Protein AF-A0A817RNV0-F1 (afdb_monomer)

Secondary structure (DSSP, 8-state):
----TTSSS---TTTTTTSPPTTTTHHHHHT-S--TT-SS--SS---HHHHHHHHHHHHHHHHHHHHSSPPP-

pLDDT: mean 73.42, std 15.86, range [44.31, 97.56]

InterPro domains:
  IPR029058 Alpha/Beta hydrolase fold [G3DSA:3.40.50.1820] (2-72)

Sequence (73 aa):
MDCNSGICPKLSKEEGAGLCLHASELPFVFGTESDYRSMNPINCTWDNQTRIYSNKIISHWTNMAAYGKPLEL

Structure (mmCIF, N/CA/C/O backbone):
data_AF-A0A817RNV0-F1
#
_entry.id   AF-A0A817RNV0-F1
#
loop_
_atom_site.group_PDB
_atom_site.id
_atom_site.type_symbol
_atom_site.label_atom_id
_atom_site.label_alt_id
_atom_site.label_comp_id
_atom_site.label_asym_id
_atom_site.label_entity_id
_atom_site.label_seq_id
_atom_site.pdbx_PDB_ins_code
_atom_site.Cartn_x
_atom_site.Cartn_y
_atom_site.Cartn_z
_atom_site.occupancy
_atom_site.B_iso_or_equiv
_atom_site.auth_seq_id
_atom_site.auth_comp_id
_atom_site.auth_asym_id
_atom_site.auth_atom_id
_atom_site.pdbx_PDB_model_num
ATOM 1 N N . MET A 1 1 ? -5.056 13.356 -7.778 1.00 45.03 1 MET A N 1
ATOM 2 C CA . MET A 1 1 ? -3.986 12.628 -7.072 1.00 45.03 1 MET A CA 1
ATOM 3 C C . MET A 1 1 ? -2.804 12.641 -8.010 1.00 45.03 1 MET A C 1
ATOM 5 O O . MET A 1 1 ? -2.858 11.952 -9.019 1.00 45.03 1 MET A O 1
ATOM 9 N N . ASP A 1 2 ? -1.822 13.495 -7.742 1.00 44.31 2 ASP A N 1
ATOM 10 C CA . ASP A 1 2 ? -0.595 13.542 -8.533 1.00 44.31 2 ASP A CA 1
ATOM 11 C C . ASP A 1 2 ? 0.286 12.375 -8.093 1.00 44.31 2 ASP A C 1
ATOM 13 O O . ASP A 1 2 ? 0.627 12.254 -6.912 1.00 44.31 2 ASP A O 1
ATOM 17 N N . CYS A 1 3 ? 0.604 11.474 -9.020 1.00 56.50 3 CYS A N 1
ATOM 18 C CA . CYS A 1 3 ? 1.492 10.364 -8.721 1.00 56.50 3 CYS A CA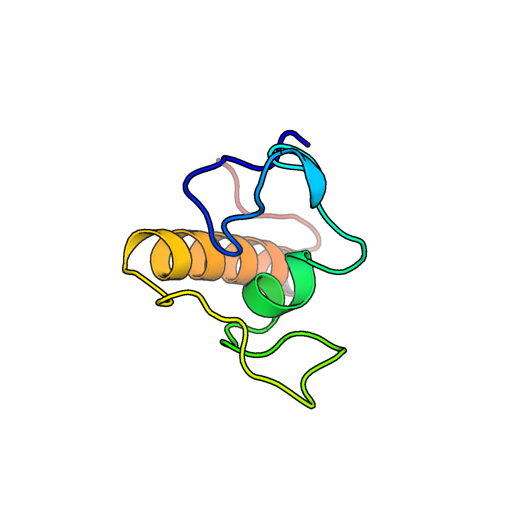 1
ATOM 19 C C . CYS A 1 3 ? 2.919 10.911 -8.605 1.00 56.50 3 CYS A C 1
ATOM 21 O O . CYS A 1 3 ? 3.504 11.377 -9.583 1.00 56.50 3 CYS A O 1
ATOM 23 N N . ASN A 1 4 ? 3.466 10.895 -7.385 1.00 54.75 4 ASN A N 1
ATOM 24 C CA . ASN A 1 4 ? 4.839 11.314 -7.124 1.00 54.75 4 ASN A CA 1
ATOM 25 C C . ASN A 1 4 ? 5.783 10.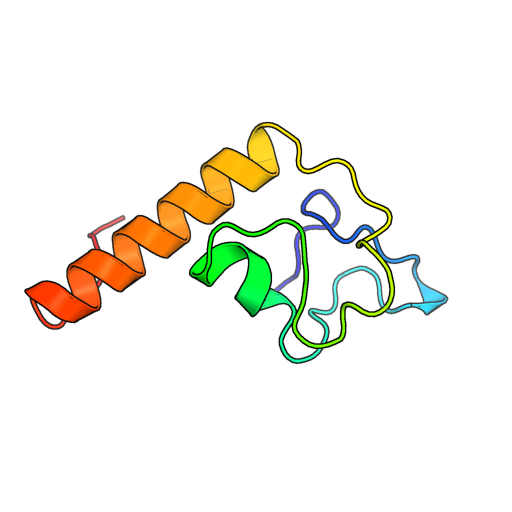484 -7.997 1.00 54.75 4 ASN A C 1
ATOM 27 O O . ASN A 1 4 ? 5.863 9.268 -7.844 1.00 54.75 4 ASN A O 1
ATOM 31 N N . SER A 1 5 ? 6.554 11.146 -8.856 1.00 47.81 5 SER A N 1
ATOM 32 C CA . SER A 1 5 ? 7.513 10.527 -9.784 1.00 47.81 5 SER A CA 1
ATOM 33 C C . SER A 1 5 ? 8.635 9.722 -9.101 1.00 47.81 5 SER A C 1
ATOM 35 O O . SER A 1 5 ? 9.430 9.068 -9.776 1.00 47.81 5 SER A O 1
ATOM 37 N N . GLY A 1 6 ? 8.708 9.759 -7.766 1.00 50.31 6 GLY A N 1
ATOM 38 C CA . GLY A 1 6 ? 9.618 8.961 -6.945 1.00 50.31 6 GLY A CA 1
ATOM 39 C C . GLY A 1 6 ? 9.037 7.651 -6.399 1.00 50.31 6 GLY A C 1
ATOM 40 O O . GLY A 1 6 ? 9.818 6.828 -5.935 1.00 50.31 6 GLY A O 1
ATOM 41 N N . ILE A 1 7 ? 7.717 7.437 -6.452 1.00 59.25 7 ILE A N 1
ATOM 42 C CA . ILE A 1 7 ? 7.058 6.243 -5.898 1.00 59.25 7 ILE A CA 1
ATOM 43 C C . ILE A 1 7 ? 6.817 5.250 -7.039 1.00 59.25 7 ILE A C 1
ATOM 45 O O . ILE A 1 7 ? 6.319 5.626 -8.096 1.00 59.25 7 ILE A O 1
ATOM 49 N N . CYS A 1 8 ? 7.220 3.991 -6.849 1.00 56.94 8 CYS A N 1
ATOM 50 C CA . CYS A 1 8 ? 7.053 2.941 -7.853 1.00 56.94 8 CYS A CA 1
ATOM 51 C C . CYS A 1 8 ? 5.582 2.796 -8.316 1.00 56.94 8 CYS A C 1
ATOM 53 O O . CYS A 1 8 ? 4.700 2.824 -7.465 1.00 56.94 8 CYS A O 1
ATOM 55 N N . PRO A 1 9 ? 5.296 2.546 -9.612 1.00 57.06 9 PRO A N 1
ATOM 56 C CA . PRO A 1 9 ? 6.236 2.406 -10.726 1.00 57.06 9 PRO A CA 1
ATOM 57 C C . PRO A 1 9 ? 6.753 3.753 -11.245 1.00 57.06 9 PRO A C 1
ATOM 59 O O . PRO A 1 9 ? 6.012 4.724 -11.368 1.00 57.06 9 PRO A O 1
ATOM 62 N N . LYS A 1 10 ? 8.040 3.795 -11.616 1.00 62.66 10 LYS A N 1
ATOM 63 C CA . LYS A 1 10 ? 8.616 4.936 -12.341 1.00 62.66 10 LYS A CA 1
ATOM 64 C C . LYS A 1 10 ? 8.241 4.819 -13.813 1.00 62.66 10 LYS A C 1
ATOM 66 O O . LYS A 1 10 ? 8.893 4.094 -14.554 1.00 62.66 10 LYS A O 1
ATOM 71 N N . LEU A 1 11 ? 7.189 5.518 -14.213 1.00 60.09 11 LEU A N 1
ATOM 72 C CA . LEU A 1 11 ? 6.773 5.609 -15.611 1.00 60.09 11 LEU A CA 1
ATOM 73 C C . LEU A 1 11 ? 7.620 6.660 -16.341 1.00 60.09 11 LEU A C 1
ATOM 75 O O . LEU A 1 11 ? 7.939 7.712 -15.780 1.00 60.09 11 LEU A O 1
ATOM 79 N N . SER A 1 12 ? 7.975 6.399 -17.597 1.00 65.25 12 SER A N 1
ATOM 80 C CA . SER A 1 12 ? 8.468 7.427 -18.519 1.00 65.25 12 SER A CA 1
ATOM 81 C C . SER A 1 12 ? 7.355 8.425 -18.869 1.00 65.25 12 SER A C 1
ATOM 83 O O . SER A 1 12 ? 6.174 8.191 -18.612 1.00 65.25 12 SER A O 1
ATOM 85 N N . LYS A 1 13 ? 7.701 9.572 -19.471 1.00 66.75 13 LYS A N 1
ATOM 86 C CA . LYS A 1 13 ? 6.693 10.559 -19.910 1.00 66.75 13 LYS A CA 1
ATOM 87 C C . LYS A 1 13 ? 5.693 9.968 -20.908 1.00 66.75 13 LYS A C 1
ATOM 89 O O . LYS A 1 13 ? 4.520 10.317 -20.857 1.00 66.75 13 LY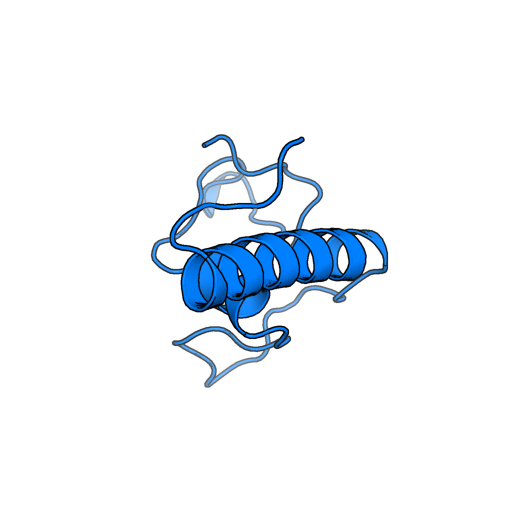S A O 1
ATOM 94 N N . GLU A 1 14 ? 6.157 9.073 -21.775 1.00 65.31 14 GLU A N 1
ATOM 95 C CA . GLU A 1 14 ? 5.346 8.373 -22.780 1.00 65.31 14 GLU A CA 1
ATOM 96 C C . GLU A 1 14 ? 4.399 7.351 -22.138 1.00 65.31 14 GLU A C 1
ATOM 98 O O . GLU A 1 14 ? 3.273 7.178 -22.594 1.00 65.31 14 GLU A O 1
ATOM 103 N N . GLU A 1 15 ? 4.821 6.741 -21.029 1.00 62.38 15 GLU A N 1
ATOM 104 C CA . GLU A 1 15 ? 4.005 5.841 -20.206 1.00 62.38 15 GLU A CA 1
ATOM 105 C C . GLU A 1 15 ? 3.074 6.591 -19.235 1.00 62.38 15 GLU A C 1
ATOM 107 O O . GLU A 1 15 ? 2.267 5.967 -18.547 1.00 62.38 15 GLU A O 1
ATOM 112 N N . GLY A 1 16 ? 3.161 7.926 -19.186 1.00 63.75 16 GLY A N 1
ATOM 113 C CA . GLY A 1 16 ? 2.314 8.773 -18.350 1.00 63.75 16 GLY A CA 1
ATOM 114 C C . GLY A 1 16 ? 2.930 9.162 -17.007 1.00 63.75 16 GLY A C 1
ATOM 115 O O . GLY A 1 16 ? 2.218 9.199 -16.011 1.00 63.75 16 GLY A O 1
ATOM 116 N N . ALA A 1 17 ? 4.230 9.472 -16.943 1.00 62.44 17 ALA A N 1
ATOM 117 C CA . ALA A 1 17 ? 4.870 10.026 -15.742 1.00 62.44 17 ALA A CA 1
ATOM 118 C C . ALA A 1 17 ? 4.022 11.141 -15.093 1.00 62.44 17 ALA A C 1
ATOM 120 O O . ALA A 1 17 ? 3.717 12.149 -15.730 1.00 62.44 17 ALA A O 1
ATOM 121 N N . GLY A 1 18 ? 3.664 10.967 -13.816 1.00 62.44 18 GLY A N 1
ATOM 122 C CA . GLY A 1 18 ? 2.782 11.878 -13.073 1.00 62.44 18 GLY A CA 1
ATOM 123 C C . GLY A 1 18 ? 1.295 11.497 -13.101 1.00 62.44 18 GLY A C 1
ATOM 124 O O . GLY A 1 18 ? 0.518 12.033 -12.314 1.00 62.44 18 GLY A O 1
ATOM 125 N N . LEU A 1 19 ? 0.901 10.537 -13.941 1.00 62.41 19 LEU A N 1
ATOM 126 C CA . LEU A 1 19 ? -0.433 9.945 -13.978 1.00 62.41 19 LEU A CA 1
ATOM 127 C C . LEU A 1 19 ? -0.435 8.615 -13.222 1.00 62.41 19 LEU A C 1
ATOM 129 O O . LEU A 1 19 ? 0.464 7.789 -13.372 1.00 62.41 19 LEU A O 1
ATOM 133 N N . CYS A 1 20 ? -1.466 8.403 -12.411 1.00 67.44 20 CYS A N 1
ATOM 134 C CA . CYS A 1 20 ? -1.685 7.121 -11.757 1.00 67.44 20 CYS A CA 1
ATOM 135 C C . CYS A 1 20 ? -2.404 6.182 -12.728 1.00 67.44 20 CYS A C 1
ATOM 137 O O . CYS A 1 20 ? -3.509 6.485 -13.188 1.00 67.44 20 CYS A O 1
ATOM 139 N N . LEU A 1 21 ? -1.773 5.052 -13.055 1.00 68.69 21 LEU A N 1
ATOM 140 C CA . LEU A 1 21 ? -2.412 4.015 -13.862 1.00 68.69 21 LEU A CA 1
ATOM 141 C C . 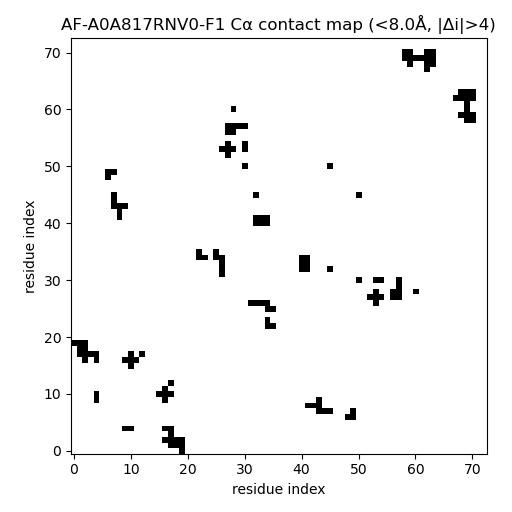LEU A 1 21 ? -3.608 3.427 -13.106 1.00 68.69 21 LEU A C 1
ATOM 143 O O . LEU A 1 21 ? -3.629 3.375 -11.878 1.00 68.69 21 LEU A O 1
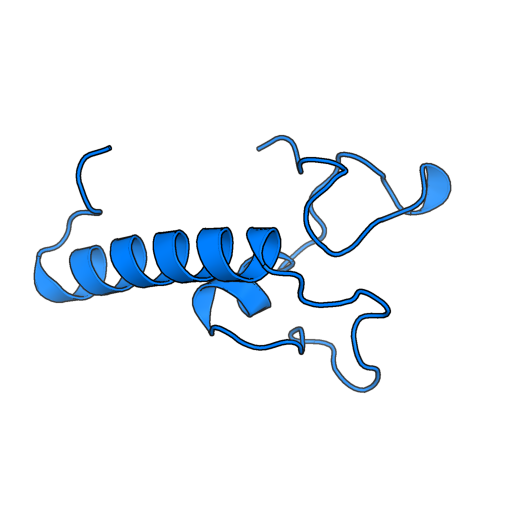ATOM 147 N N . HIS 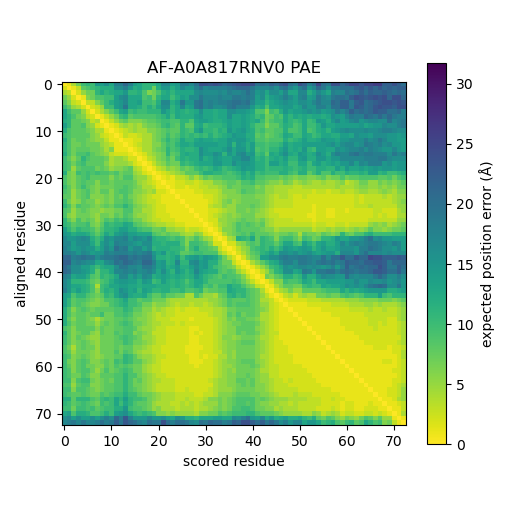A 1 22 ? -4.610 2.955 -13.846 1.00 73.69 22 HIS A N 1
ATOM 148 C CA . HIS A 1 22 ? -5.746 2.277 -13.230 1.00 73.69 22 HIS A CA 1
ATOM 149 C C . HIS A 1 22 ? -5.266 1.101 -12.370 1.00 73.69 22 HIS A C 1
ATOM 151 O O . HIS A 1 22 ? -4.514 0.253 -12.860 1.00 73.69 22 HIS A O 1
ATOM 157 N N . ALA A 1 23 ? -5.739 1.059 -11.121 1.00 76.25 23 ALA A N 1
ATOM 158 C CA . ALA A 1 23 ? -5.411 0.041 -10.131 1.00 76.25 23 ALA A CA 1
ATOM 159 C C . ALA A 1 23 ? -3.924 0.008 -9.706 1.00 76.25 23 ALA A C 1
ATOM 161 O O . ALA A 1 23 ? -3.456 -0.982 -9.137 1.00 76.25 23 ALA A O 1
ATOM 162 N N . SER A 1 24 ? -3.177 1.103 -9.923 1.00 75.88 24 SER A N 1
ATOM 163 C CA . SER A 1 24 ? -1.801 1.259 -9.422 1.00 75.88 24 SER A CA 1
ATOM 164 C C . SER A 1 24 ? -1.710 1.326 -7.895 1.00 75.88 24 SER A C 1
ATOM 166 O O . SER A 1 24 ? -0.633 1.163 -7.335 1.00 75.88 24 SER A O 1
ATOM 168 N N . GLU A 1 25 ? -2.827 1.571 -7.208 1.00 79.88 25 GLU A N 1
ATOM 169 C CA . GLU A 1 25 ? -2.913 1.623 -5.751 1.00 79.88 25 GLU A CA 1
ATOM 170 C C . GLU A 1 25 ? -2.928 0.237 -5.090 1.00 79.88 25 GLU A C 1
ATOM 172 O O . GLU A 1 25 ? -2.555 0.115 -3.922 1.00 79.88 25 GLU A O 1
ATOM 177 N N . LEU A 1 26 ? -3.335 -0.814 -5.814 1.00 83.06 26 LEU A N 1
ATOM 178 C CA . LEU A 1 26 ? -3.541 -2.149 -5.240 1.00 83.06 26 LEU A CA 1
ATOM 179 C C . LEU A 1 26 ? -2.286 -2.730 -4.562 1.00 83.06 26 LEU A C 1
ATOM 181 O O . LEU A 1 26 ? -2.417 -3.181 -3.423 1.00 83.06 26 LEU A O 1
ATOM 185 N N . PRO A 1 27 ? -1.074 -2.668 -5.156 1.00 80.81 27 PRO A N 1
ATOM 186 C CA . PRO A 1 27 ? 0.150 -3.123 -4.489 1.00 80.81 27 PRO A CA 1
ATOM 187 C C . PRO A 1 27 ? 0.349 -2.497 -3.101 1.00 80.81 27 PRO A C 1
ATOM 189 O O . PRO A 1 27 ? 0.778 -3.159 -2.159 1.00 80.81 27 PRO A O 1
ATOM 192 N N . PHE A 1 28 ? -0.023 -1.225 -2.936 1.00 84.94 28 PHE A N 1
ATOM 193 C CA . PHE A 1 28 ? 0.127 -0.505 -1.673 1.00 84.94 28 PHE A CA 1
ATOM 194 C C . PHE A 1 28 ? -0.911 -0.900 -0.631 1.00 84.94 28 PHE A C 1
ATOM 196 O O . PHE A 1 28 ? -0.572 -0.944 0.550 1.00 84.94 28 PHE A O 1
ATOM 203 N N . VAL A 1 29 ? -2.146 -1.175 -1.063 1.00 88.00 29 VAL A N 1
ATOM 204 C CA . VAL A 1 29 ? -3.241 -1.640 -0.197 1.00 88.00 29 VAL A CA 1
ATOM 205 C C . VAL A 1 29 ? -2.967 -3.052 0.316 1.00 88.00 29 VAL A C 1
ATOM 207 O O . VAL A 1 29 ? -3.234 -3.336 1.480 1.00 88.00 29 VAL A O 1
ATOM 210 N N . PHE A 1 30 ? -2.406 -3.921 -0.527 1.00 85.44 30 PHE A N 1
ATOM 211 C CA . PHE A 1 30 ? -2.118 -5.314 -0.174 1.00 85.44 30 PHE A CA 1
ATOM 212 C C . PHE A 1 30 ? -0.707 -5.543 0.381 1.00 85.44 30 PHE A C 1
ATOM 214 O O . PHE A 1 30 ? -0.428 -6.624 0.895 1.00 85.44 30 PHE A O 1
ATOM 221 N N . GLY A 1 31 ? 0.181 -4.547 0.307 1.00 81.25 31 GLY A N 1
ATOM 222 C CA . GLY A 1 31 ? 1.571 -4.684 0.747 1.00 81.25 31 GLY A CA 1
ATOM 223 C C . GLY A 1 31 ? 2.378 -5.651 -0.121 1.00 81.25 31 GLY A C 1
ATOM 224 O O . GLY A 1 31 ? 3.230 -6.373 0.395 1.00 81.25 31 GLY A O 1
ATOM 225 N N . THR A 1 32 ? 2.092 -5.698 -1.424 1.00 76.06 32 THR A N 1
ATOM 226 C CA . THR A 1 32 ? 2.699 -6.632 -2.381 1.00 76.06 32 THR A CA 1
ATOM 227 C C . THR A 1 32 ? 3.547 -5.906 -3.415 1.00 76.06 32 THR A C 1
ATOM 229 O O . THR A 1 32 ? 3.260 -4.779 -3.793 1.00 76.06 32 THR A O 1
ATOM 232 N N . GLU A 1 33 ? 4.565 -6.586 -3.943 1.00 67.75 33 GLU A N 1
ATOM 233 C CA . GLU A 1 33 ? 5.388 -6.087 -5.062 1.00 67.75 33 GLU A CA 1
ATOM 234 C C . GLU A 1 33 ? 4.748 -6.374 -6.441 1.00 67.75 33 GLU A C 1
ATOM 236 O O . GLU A 1 33 ? 5.293 -6.031 -7.487 1.00 67.75 33 GLU A O 1
ATOM 241 N N . SER A 1 34 ? 3.591 -7.041 -6.449 1.00 60.00 34 SER A N 1
ATOM 242 C CA . SER A 1 34 ? 2.835 -7.448 -7.641 1.00 60.00 34 SER A CA 1
ATOM 243 C C . SER A 1 34 ? 1.552 -6.626 -7.776 1.00 60.00 34 SER A C 1
ATOM 245 O O . SER A 1 34 ? 0.883 -6.374 -6.771 1.00 60.00 34 SER A O 1
ATOM 247 N N . ASP A 1 35 ? 1.211 -6.219 -9.001 1.00 60.75 35 ASP A N 1
ATOM 248 C CA . ASP A 1 35 ? -0.074 -5.597 -9.338 1.00 60.75 35 ASP A CA 1
ATOM 249 C C . ASP A 1 35 ? -1.131 -6.640 -9.752 1.00 60.75 35 ASP A C 1
ATOM 251 O O . ASP A 1 35 ? -0.873 -7.841 -9.799 1.00 60.75 35 ASP A O 1
ATOM 255 N N . TYR A 1 36 ? -2.345 -6.185 -10.078 1.00 57.00 36 TYR A N 1
ATOM 256 C CA . TYR A 1 36 ? -3.429 -7.061 -10.547 1.00 57.00 36 TYR A CA 1
ATOM 257 C C . TYR A 1 36 ? -3.167 -7.711 -11.917 1.00 57.00 36 TYR A C 1
ATOM 259 O O . TYR A 1 36 ? -3.917 -8.599 -12.324 1.00 57.00 36 TYR A O 1
ATOM 267 N N . ARG A 1 37 ? -2.146 -7.251 -12.653 1.00 56.09 37 ARG A N 1
ATOM 268 C CA . ARG A 1 37 ? -1.763 -7.742 -13.983 1.00 56.09 37 ARG A CA 1
ATOM 269 C C . ARG A 1 37 ? -0.534 -8.640 -13.936 1.00 56.09 37 ARG A C 1
ATOM 271 O O . ARG A 1 37 ? 0.008 -8.926 -15.003 1.00 56.09 37 ARG A O 1
ATOM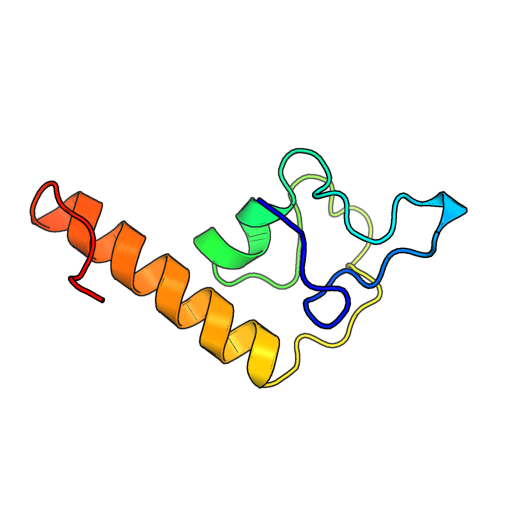 278 N N . SER A 1 38 ? -0.093 -9.084 -12.756 1.00 53.06 38 SER A N 1
ATOM 279 C CA . SER A 1 38 ? 1.202 -9.730 -12.535 1.00 53.06 38 SER A CA 1
ATOM 280 C C . SER A 1 38 ? 1.358 -11.098 -13.227 1.00 53.06 38 SER A C 1
ATOM 282 O O . SER A 1 38 ? 1.409 -12.147 -12.590 1.00 53.06 38 SER A O 1
ATOM 284 N N . MET A 1 39 ? 1.481 -11.090 -14.552 1.00 50.94 39 MET A N 1
ATOM 285 C CA . MET A 1 39 ? 2.302 -12.033 -15.308 1.00 50.94 39 MET A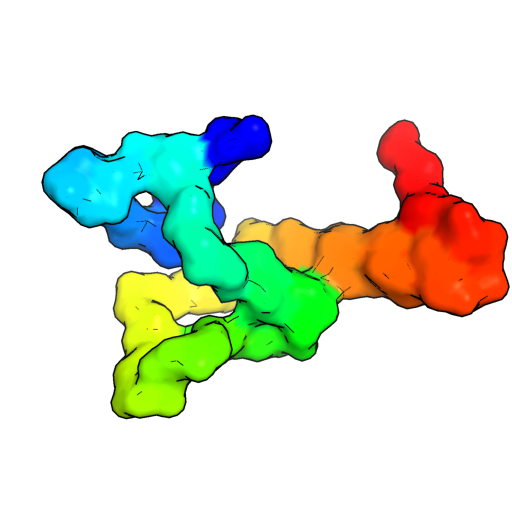 CA 1
ATOM 286 C C . MET A 1 39 ? 3.769 -11.582 -15.332 1.00 50.94 39 MET A C 1
ATOM 288 O O . MET A 1 39 ? 4.636 -12.403 -15.605 1.00 50.94 39 MET A O 1
ATOM 292 N N . ASN A 1 40 ? 4.059 -10.313 -15.007 1.00 49.81 40 ASN A N 1
ATOM 293 C CA . ASN A 1 40 ? 5.414 -9.778 -14.896 1.00 49.81 40 ASN A CA 1
ATOM 294 C C . ASN A 1 40 ? 5.555 -8.943 -13.611 1.00 49.81 40 ASN A C 1
ATOM 296 O O . ASN A 1 40 ? 4.651 -8.160 -13.312 1.00 49.81 40 ASN A O 1
ATOM 300 N N . PRO A 1 41 ? 6.658 -9.083 -12.854 1.00 53.09 41 PRO A N 1
ATOM 301 C CA . PRO A 1 41 ? 6.943 -8.206 -11.725 1.00 53.09 41 PRO A CA 1
ATOM 302 C C . PRO A 1 41 ? 7.096 -6.764 -12.214 1.00 53.09 41 PRO A C 1
ATOM 304 O O . PRO A 1 41 ? 7.657 -6.514 -13.285 1.00 53.09 41 PRO A O 1
ATOM 307 N N . ILE A 1 42 ? 6.606 -5.810 -11.423 1.00 60.00 42 ILE A N 1
ATOM 308 C CA . ILE A 1 42 ? 6.821 -4.390 -11.694 1.00 60.00 42 ILE A CA 1
ATOM 309 C C . ILE A 1 42 ? 8.339 -4.170 -11.708 1.00 60.00 42 ILE A C 1
ATOM 311 O O . ILE A 1 42 ? 9.021 -4.531 -10.750 1.00 60.00 42 ILE A O 1
ATOM 315 N N . ASN A 1 43 ? 8.888 -3.607 -12.791 1.00 57.44 43 ASN A N 1
ATOM 316 C CA . ASN A 1 43 ? 10.321 -3.308 -12.898 1.00 57.44 43 ASN A CA 1
ATOM 317 C C . ASN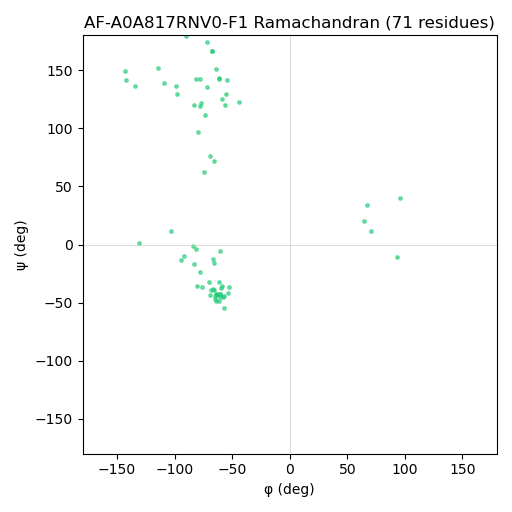 A 1 43 ? 10.676 -2.077 -12.048 1.00 57.44 43 ASN A C 1
ATOM 319 O O . ASN A 1 43 ? 11.044 -1.014 -12.546 1.00 57.44 43 ASN A O 1
ATOM 323 N N . CYS A 1 44 ? 10.477 -2.200 -10.743 1.00 60.28 44 CYS A N 1
ATOM 324 C CA . CYS A 1 44 ? 10.813 -1.206 -9.755 1.00 60.28 44 CYS A CA 1
ATOM 325 C C . CYS A 1 44 ? 11.328 -1.922 -8.508 1.00 60.28 44 CYS A C 1
ATOM 327 O O . CYS A 1 44 ? 10.835 -2.973 -8.106 1.00 60.28 44 CYS A O 1
ATOM 329 N N . THR A 1 45 ? 12.340 -1.352 -7.870 1.00 64.19 45 THR A N 1
ATOM 330 C CA . THR A 1 45 ? 12.764 -1.825 -6.556 1.00 64.19 45 THR A CA 1
ATOM 331 C C . THR A 1 45 ? 11.760 -1.295 -5.534 1.00 64.19 45 THR A C 1
ATOM 333 O O . THR A 1 45 ? 11.586 -0.079 -5.445 1.00 64.19 45 THR A O 1
ATOM 336 N N . TRP A 1 46 ? 11.097 -2.177 -4.776 1.00 71.50 46 TRP A N 1
ATOM 337 C CA . TRP A 1 46 ? 10.217 -1.802 -3.661 1.00 71.50 46 TRP A CA 1
ATOM 338 C C . TRP A 1 46 ? 11.051 -1.237 -2.504 1.00 71.50 46 TRP A C 1
ATOM 340 O O . TRP A 1 46 ? 11.382 -1.914 -1.521 1.00 71.50 46 TRP A O 1
ATOM 350 N N . ASP A 1 47 ? 11.489 0.004 -2.691 1.00 74.50 47 ASP A N 1
ATOM 351 C CA . ASP A 1 47 ? 12.437 0.685 -1.828 1.00 74.50 47 ASP A CA 1
ATOM 352 C C . ASP A 1 47 ? 11.824 1.066 -0.473 1.00 74.50 47 ASP A C 1
ATOM 354 O O . ASP A 1 47 ? 10.633 0.890 -0.199 1.00 74.50 47 ASP A O 1
ATOM 358 N N . ASN A 1 48 ? 12.664 1.581 0.425 1.00 81.75 48 ASN A N 1
ATOM 359 C CA . ASN A 1 48 ? 12.227 1.901 1.778 1.00 81.75 48 ASN A CA 1
ATOM 360 C C . ASN A 1 48 ? 11.114 2.967 1.801 1.00 81.75 48 ASN A C 1
ATOM 362 O O . ASN A 1 48 ? 10.230 2.912 2.653 1.00 81.75 48 ASN A O 1
ATOM 366 N N . GLN A 1 49 ? 11.116 3.914 0.857 1.00 80.44 49 GLN A N 1
ATOM 367 C CA . GLN A 1 49 ? 10.068 4.935 0.769 1.00 80.44 49 GLN A CA 1
ATOM 368 C C . GLN A 1 49 ? 8.731 4.326 0.341 1.00 80.44 49 GLN A C 1
ATOM 370 O O . GLN A 1 49 ? 7.704 4.611 0.956 1.00 80.44 49 GLN A O 1
ATOM 375 N N . THR A 1 50 ? 8.759 3.435 -0.648 1.00 78.75 50 THR A N 1
ATOM 376 C CA . THR A 1 50 ? 7.595 2.689 -1.140 1.00 78.75 50 THR A CA 1
ATOM 377 C C . THR A 1 50 ? 6.993 1.824 -0.026 1.00 78.75 50 THR A C 1
ATOM 379 O O . THR A 1 50 ? 5.781 1.852 0.193 1.00 78.75 50 THR A O 1
ATOM 382 N N . ARG A 1 51 ? 7.838 1.155 0.775 1.00 82.62 51 ARG A N 1
ATOM 383 C CA . ARG A 1 51 ? 7.419 0.397 1.972 1.00 82.62 51 ARG A CA 1
ATOM 384 C C . ARG A 1 51 ? 6.750 1.278 3.021 1.00 82.62 51 ARG A C 1
ATOM 386 O O . ARG A 1 51 ? 5.674 0.942 3.506 1.00 82.62 51 ARG A O 1
ATOM 393 N N . ILE A 1 52 ? 7.362 2.412 3.366 1.00 86.19 52 ILE A N 1
ATOM 394 C CA . ILE A 1 52 ? 6.794 3.360 4.337 1.00 86.19 52 ILE A CA 1
ATOM 395 C C . ILE A 1 52 ? 5.440 3.878 3.849 1.00 86.19 52 ILE A C 1
ATOM 397 O O . ILE A 1 52 ? 4.497 3.971 4.634 1.00 86.19 52 ILE A O 1
ATOM 401 N N . TYR A 1 53 ? 5.329 4.202 2.561 1.00 85.06 53 TYR A N 1
ATOM 402 C CA . TYR A 1 53 ? 4.078 4.655 1.968 1.00 85.06 53 TYR A CA 1
ATOM 403 C C . TYR A 1 53 ? 2.996 3.565 2.015 1.00 85.06 53 TYR A C 1
ATOM 405 O O . TYR A 1 53 ? 1.905 3.826 2.520 1.00 85.06 53 TYR A O 1
ATOM 413 N N . SER A 1 54 ? 3.308 2.332 1.602 1.00 87.44 54 SER A N 1
ATOM 414 C CA . SER A 1 54 ? 2.383 1.193 1.698 1.00 87.44 54 SER A CA 1
ATOM 415 C C . SER A 1 54 ? 1.922 0.944 3.134 1.00 87.44 54 SER A C 1
ATOM 417 O O . SER A 1 54 ? 0.724 0.839 3.376 1.00 87.44 54 SER A O 1
ATOM 419 N N . ASN A 1 55 ? 2.832 0.976 4.111 1.00 90.25 55 ASN A N 1
ATOM 420 C CA . ASN A 1 55 ? 2.470 0.812 5.519 1.00 90.25 55 ASN A CA 1
ATOM 421 C C . ASN A 1 55 ? 1.489 1.891 6.002 1.00 90.25 55 ASN A C 1
ATOM 423 O O . ASN A 1 55 ? 0.573 1.587 6.767 1.00 90.25 55 ASN A O 1
ATOM 427 N N . LYS A 1 56 ? 1.633 3.142 5.543 1.00 90.75 56 LYS A N 1
ATOM 428 C CA . LYS A 1 56 ? 0.671 4.211 5.861 1.00 90.75 56 LYS A CA 1
ATOM 429 C C . LYS A 1 56 ? -0.700 3.919 5.260 1.00 90.75 56 LYS A C 1
ATOM 431 O O . LYS A 1 56 ? -1.696 4.009 5.972 1.00 90.75 56 LYS A O 1
ATOM 436 N N . ILE A 1 57 ? -0.749 3.522 3.987 1.00 91.56 57 ILE A N 1
ATOM 437 C CA . ILE A 1 57 ? -1.994 3.137 3.310 1.00 91.56 57 ILE A CA 1
ATOM 438 C C . ILE A 1 57 ? -2.675 1.995 4.071 1.00 91.56 57 ILE A C 1
ATOM 440 O O . ILE A 1 57 ? -3.808 2.166 4.517 1.00 91.56 57 ILE A O 1
ATOM 444 N N . ILE A 1 58 ? -1.971 0.889 4.324 1.00 93.25 58 ILE A N 1
ATOM 445 C CA . ILE A 1 58 ? -2.483 -0.260 5.089 1.00 93.25 58 ILE A CA 1
ATOM 446 C C . ILE A 1 58 ? -3.025 0.180 6.453 1.00 93.25 58 ILE A C 1
ATOM 448 O O . ILE A 1 58 ? -4.098 -0.264 6.862 1.00 93.25 58 ILE A O 1
ATOM 452 N N . SER A 1 59 ? -2.333 1.089 7.141 1.00 94.38 59 SER A N 1
ATOM 453 C CA . SER A 1 59 ? -2.774 1.590 8.447 1.00 94.38 59 SER A CA 1
ATOM 454 C C . SER A 1 59 ? -4.091 2.369 8.353 1.00 94.38 59 SER A C 1
ATOM 456 O O . SER A 1 59 ? -5.004 2.123 9.141 1.00 94.38 59 SER A O 1
ATOM 458 N N . HIS A 1 60 ? -4.241 3.255 7.361 1.00 95.44 60 HIS A N 1
ATOM 459 C CA . HIS A 1 60 ? -5.509 3.956 7.131 1.00 95.44 60 HIS A CA 1
ATOM 460 C C . HIS A 1 60 ? -6.642 2.985 6.768 1.00 95.44 60 HIS A C 1
ATOM 462 O O . HIS A 1 60 ? -7.737 3.114 7.315 1.00 95.44 60 HIS A O 1
ATOM 468 N N . TRP A 1 61 ? -6.385 2.003 5.896 1.00 94.94 61 TRP A N 1
ATOM 469 C CA . TRP A 1 61 ? -7.373 0.993 5.495 1.00 94.94 61 TRP A CA 1
ATOM 470 C C . TRP A 1 61 ? -7.805 0.105 6.664 1.00 94.94 61 TRP A C 1
ATOM 472 O O . TRP A 1 61 ? -8.996 -0.139 6.849 1.00 94.94 61 TRP A O 1
ATOM 482 N N . THR A 1 62 ? -6.856 -0.317 7.499 1.00 95.81 62 THR A N 1
ATOM 483 C CA . THR A 1 62 ? -7.133 -1.117 8.700 1.00 95.81 62 THR A CA 1
ATOM 484 C C . THR A 1 62 ? -7.981 -0.328 9.694 1.00 95.81 62 THR A C 1
ATOM 486 O O . THR A 1 62 ? -8.956 -0.850 10.231 1.00 95.81 62 THR A O 1
ATOM 489 N N . ASN A 1 63 ? -7.667 0.954 9.899 1.00 97.25 63 ASN A N 1
ATOM 490 C CA . ASN A 1 63 ? -8.445 1.813 10.786 1.00 97.25 63 ASN A CA 1
ATOM 491 C C . ASN A 1 63 ? -9.858 2.071 10.243 1.00 97.25 63 ASN A C 1
ATOM 493 O O . ASN A 1 63 ? -10.821 2.058 11.006 1.00 97.25 63 ASN A O 1
ATOM 497 N N . MET A 1 64 ? -9.995 2.237 8.923 1.00 96.94 64 MET A N 1
ATOM 498 C CA . MET A 1 64 ? -11.294 2.364 8.265 1.00 96.94 64 MET A CA 1
ATOM 499 C C . MET A 1 64 ? -12.147 1.112 8.485 1.00 96.94 64 MET A C 1
ATOM 501 O O . MET A 1 64 ? -13.317 1.227 8.840 1.00 96.94 64 MET A O 1
ATOM 505 N N . ALA A 1 65 ? -11.559 -0.077 8.335 1.00 96.56 65 ALA A N 1
ATOM 506 C CA . ALA A 1 65 ? -12.252 -1.341 8.567 1.00 96.56 65 ALA A CA 1
ATOM 507 C C . ALA A 1 65 ? -12.657 -1.533 10.040 1.00 96.56 65 ALA A C 1
ATOM 509 O O . ALA A 1 65 ? -13.747 -2.029 10.314 1.00 96.56 65 ALA A O 1
ATOM 510 N N . ALA A 1 66 ? -11.804 -1.129 10.984 1.00 97.56 66 ALA A N 1
ATOM 511 C CA . ALA A 1 66 ? -12.048 -1.310 12.415 1.00 97.56 66 ALA A CA 1
ATOM 512 C C . ALA A 1 66 ? -12.998 -0.260 13.021 1.00 97.56 66 ALA A C 1
ATOM 514 O O . ALA A 1 66 ? -13.779 -0.582 13.914 1.00 97.56 66 ALA A O 1
ATOM 515 N N . TYR A 1 67 ? -12.932 0.989 12.554 1.00 97.50 67 TYR A N 1
ATOM 516 C CA . TYR A 1 67 ? -13.566 2.136 13.219 1.00 97.50 67 TYR A CA 1
ATOM 517 C C . TYR A 1 67 ? -14.407 3.018 12.290 1.00 97.50 67 TYR A C 1
ATOM 519 O O . TYR A 1 67 ? -14.939 4.035 12.730 1.00 97.50 67 TYR A O 1
ATOM 527 N N . GLY A 1 68 ? -14.515 2.678 11.003 1.00 96.38 68 GLY A N 1
ATOM 528 C CA . GLY A 1 68 ? -15.282 3.455 10.026 1.00 96.38 68 GLY A CA 1
ATOM 529 C C . GLY A 1 68 ? -14.658 4.803 9.652 1.00 96.38 68 GLY A C 1
ATOM 530 O O . GLY A 1 68 ? -15.325 5.619 9.018 1.00 96.38 68 GLY A O 1
ATOM 531 N N . LYS A 1 69 ? -13.399 5.058 10.037 1.00 95.56 69 LYS A N 1
ATOM 532 C CA . LYS A 1 69 ? -12.645 6.261 9.653 1.00 95.56 69 LYS A CA 1
ATOM 533 C C . LYS A 1 69 ? -11.163 5.951 9.413 1.00 95.56 69 LYS A C 1
ATOM 535 O O . LYS A 1 69 ? -10.632 5.061 10.073 1.00 95.56 69 LYS A O 1
ATOM 540 N N . PRO A 1 70 ? -10.456 6.667 8.524 1.00 93.75 70 PRO A N 1
ATOM 541 C CA . PRO A 1 70 ? -9.000 6.556 8.418 1.00 93.75 70 PRO A CA 1
ATOM 542 C C . PRO A 1 70 ? -8.304 7.108 9.678 1.00 93.75 70 PRO A C 1
ATOM 544 O O . PRO A 1 70 ? -8.930 7.788 10.492 1.00 93.75 70 PRO A O 1
ATOM 547 N N . LEU A 1 71 ? -7.004 6.828 9.838 1.00 92.12 71 LEU A N 1
ATOM 548 C CA . LEU A 1 71 ? -6.179 7.501 10.854 1.00 92.12 71 LEU A CA 1
ATOM 549 C C . LEU A 1 71 ? -6.124 9.015 10.596 1.00 92.12 71 LEU A C 1
ATOM 551 O O . LEU A 1 71 ? -6.083 9.436 9.439 1.00 92.12 71 LEU A O 1
ATOM 555 N N . GLU A 1 72 ? -6.111 9.806 11.669 1.00 82.44 72 GLU A N 1
ATOM 556 C CA . GLU A 1 72 ? -5.913 11.258 11.596 1.00 82.44 72 GLU A CA 1
ATOM 557 C C . GLU A 1 72 ? -4.445 11.557 11.248 1.00 82.44 72 GLU A C 1
ATOM 559 O O . GLU A 1 72 ? -3.541 10.882 11.746 1.00 82.44 72 GLU A O 1
ATOM 564 N N . LEU A 1 73 ? -4.240 12.495 10.315 1.00 61.62 73 LEU A N 1
ATOM 565 C CA . LEU A 1 73 ? -2.938 12.867 9.746 1.00 61.62 73 LEU A CA 1
ATOM 566 C C . LEU A 1 73 ? -2.225 13.929 10.583 1.00 61.62 73 LEU A C 1
ATOM 568 O O . LEU A 1 73 ? -2.913 14.877 11.022 1.00 61.62 73 LEU A O 1
#

Nearest PDB structures (foldseek):
  7p1p-assembly1_B  TM=8.114E-01  e=1.970E-01  Homo sapiens
  1c7j-assembly1_A  TM=7.140E-01  e=8.782E-01  Bacillus subtilis

Radius of gyration: 13.1 Å; Cα contacts (8 Å, |Δi|>4): 75; chains: 1; bounding box: 28×26×36 Å

Solvent-accessible surface area (backbone atoms only — not comparable to full-atom values): 4514 Å² total; per-residue (Å²): 127,77,36,57,77,85,43,73,73,73,50,51,73,91,74,35,50,47,56,68,57,91,68,64,60,50,21,33,63,70,70,43,81,47,53,97,76,57,87,58,72,59,97,51,79,87,40,73,66,48,50,55,51,18,54,52,47,35,49,27,53,52,32,27,75,76,69,76,41,60,66,86,130

Organism: NCBI:txid392032

Mean predicted aligned error: 8.52 Å

Foldseek 3Di:
DFDPCPAPPNDDVVRPRRDQDVQNCVCLLVVHQATPVPPDGRPDDCDPVNNVSSVQNVQQVVCCVVPVGGDDD